Protein AF-A0A7R9ZH14-F1 (afdb_monomer_lite)

Secondary structure (DSSP, 8-state):
------------S------TTEEEEEE----TTS---EEE--TT---PPTT-B---HHHHHHHHHHTT--S-SS-EEE--TTS-SEEEEETTT--EEEE-S---

pLDDT: mean 72.46, std 16.62, range [37.75, 90.19]

Foldseek 3Di:
DDDDDPPPDDDDDDAPFAPQQKWEKWFDDDDPPDDTQIDTHHRRHFEDPPPRAAQDPVVLQVRLVSVVNDQFDAAAEEADQSHYAAWIAGNPRRHIYGHNYPTD

Radius of gyration: 13.35 Å; chains: 1; bounding box: 33×36×32 Å

Organism: NCBI:txid2749911

Sequence (104 aa):
MQKDTDSKIFNTGEGGEGRHDLAPVCKLGGTPELPSDYQKLDYGESACPEGLEILSESECGEAIAALGITDGGTP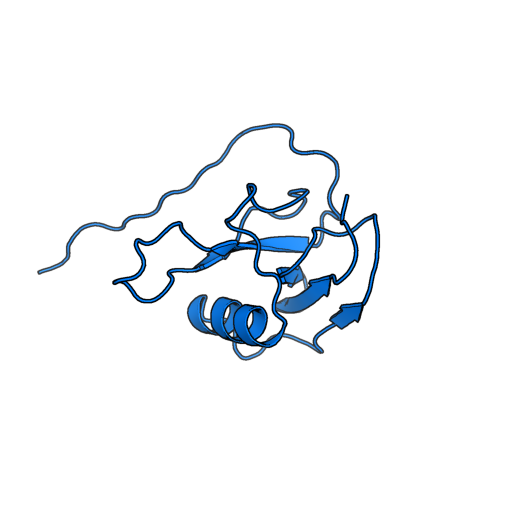WTGSRTTMPKGCSLQKDTDSKIFNTGEGG

Structure (mmCIF, N/CA/C/O backbone):
data_AF-A0A7R9ZH14-F1
#
_entry.id   AF-A0A7R9ZH14-F1
#
loop_
_atom_site.group_PDB
_atom_site.id
_atom_site.type_symbol
_atom_site.label_atom_id
_atom_site.label_alt_id
_atom_site.label_comp_id
_atom_site.label_asym_id
_atom_site.label_entity_id
_atom_site.label_seq_id
_atom_site.pdbx_PDB_ins_code
_atom_site.Cartn_x
_atom_site.Cartn_y
_atom_site.Cartn_z
_atom_site.occupancy
_atom_site.B_iso_or_equiv
_atom_site.auth_seq_id
_atom_site.auth_comp_id
_atom_site.auth_asym_id
_atom_site.auth_atom_id
_atom_site.pdbx_PDB_model_num
ATOM 1 N N . MET A 1 1 ? -21.6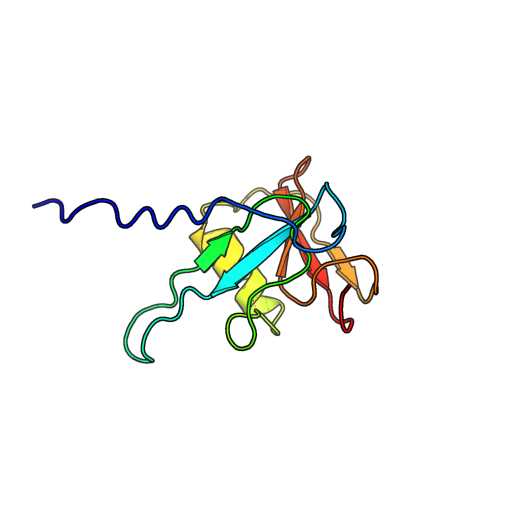59 -25.418 11.301 1.00 41.72 1 MET A N 1
ATOM 2 C CA . MET A 1 1 ? -20.474 -24.561 11.533 1.00 41.72 1 MET A CA 1
ATOM 3 C C . MET A 1 1 ? -19.718 -24.506 10.220 1.00 41.72 1 MET A C 1
ATOM 5 O O . MET A 1 1 ? -19.670 -25.555 9.590 1.00 41.72 1 MET A O 1
ATOM 9 N N . GLN A 1 2 ? -19.169 -23.346 9.845 1.00 38.97 2 GLN A N 1
ATOM 10 C CA . GLN A 1 2 ? -18.710 -22.928 8.501 1.00 38.97 2 GLN A CA 1
ATOM 11 C C . GLN A 1 2 ? -19.799 -22.112 7.802 1.00 38.97 2 GLN A C 1
ATOM 13 O O . GLN A 1 2 ? -20.720 -22.665 7.210 1.00 38.97 2 GLN A O 1
ATOM 18 N N . LYS A 1 3 ? -19.740 -20.789 7.992 1.00 37.75 3 LYS A N 1
ATOM 19 C CA . LYS A 1 3 ? -20.379 -19.855 7.072 1.00 37.75 3 LYS A CA 1
ATOM 20 C C . LYS A 1 3 ? -19.363 -19.563 5.986 1.00 37.75 3 LYS A C 1
ATOM 22 O O . LYS A 1 3 ? -18.197 -19.311 6.274 1.00 37.75 3 LYS A O 1
ATOM 27 N N . ASP A 1 4 ? -19.871 -19.738 4.787 1.00 38.84 4 ASP A N 1
ATOM 28 C CA . ASP A 1 4 ? -19.259 -19.642 3.486 1.00 38.84 4 ASP A CA 1
ATOM 29 C C . ASP A 1 4 ? -18.192 -18.553 3.388 1.00 38.84 4 ASP A C 1
ATOM 31 O O . ASP A 1 4 ? -18.410 -17.395 3.727 1.00 38.84 4 ASP A O 1
ATOM 35 N N . THR A 1 5 ? -17.034 -18.995 2.909 1.00 45.22 5 THR A N 1
ATOM 36 C CA . THR A 1 5 ? -16.058 -18.273 2.102 1.00 45.22 5 THR A CA 1
ATOM 37 C C . THR A 1 5 ? -16.645 -17.022 1.432 1.00 45.22 5 THR A C 1
ATOM 39 O O . THR A 1 5 ? -17.154 -17.088 0.315 1.00 45.22 5 THR A O 1
ATOM 42 N N . ASP A 1 6 ? -16.522 -15.864 2.082 1.00 38.72 6 ASP A N 1
ATOM 43 C CA . ASP A 1 6 ? -16.759 -14.550 1.467 1.00 38.72 6 ASP A CA 1
ATOM 44 C C . ASP A 1 6 ? -15.526 -14.171 0.623 1.00 38.72 6 ASP A C 1
ATOM 46 O O . ASP A 1 6 ? -14.875 -13.148 0.814 1.00 38.72 6 ASP A O 1
ATOM 50 N N . SER A 1 7 ? -15.148 -15.053 -0.312 1.00 41.91 7 SER A N 1
ATOM 51 C CA . SER A 1 7 ? -14.180 -14.730 -1.359 1.00 41.91 7 SER A CA 1
ATOM 52 C C . SER A 1 7 ? -14.845 -13.766 -2.331 1.00 41.91 7 SER A C 1
ATOM 54 O O . SER A 1 7 ? -15.281 -14.152 -3.415 1.00 41.91 7 SER A O 1
ATOM 56 N N . LYS A 1 8 ? -14.917 -12.490 -1.956 1.00 43.69 8 LYS A N 1
ATOM 57 C CA . LYS A 1 8 ? -15.152 -11.410 -2.912 1.00 43.69 8 LYS A CA 1
ATOM 58 C C . LYS A 1 8 ? -13.887 -11.202 -3.737 1.00 43.69 8 LYS A C 1
ATOM 60 O O . LYS A 1 8 ? -13.114 -10.275 -3.533 1.00 43.69 8 LYS A O 1
ATOM 65 N N . ILE A 1 9 ? -13.693 -12.112 -4.687 1.00 45.16 9 ILE A N 1
ATOM 66 C CA . ILE A 1 9 ? -12.811 -11.911 -5.830 1.00 45.16 9 ILE A CA 1
ATOM 67 C C . ILE A 1 9 ? -13.510 -10.908 -6.747 1.00 45.16 9 ILE A C 1
ATOM 69 O O . ILE A 1 9 ? -14.477 -11.255 -7.425 1.00 45.16 9 ILE A O 1
ATOM 73 N N . PHE A 1 10 ? -13.031 -9.667 -6.765 1.00 44.28 10 PHE A N 1
ATOM 74 C CA . PHE A 1 10 ? -13.335 -8.734 -7.843 1.00 44.28 10 PHE A CA 1
ATOM 75 C C . PHE A 1 10 ? -12.186 -8.796 -8.849 1.00 44.28 10 PHE A C 1
ATOM 77 O O . PHE A 1 10 ? -11.128 -8.229 -8.624 1.00 44.28 10 PHE A O 1
ATOM 84 N N . ASN A 1 11 ? -12.411 -9.525 -9.941 1.00 53.97 11 ASN A N 1
ATOM 85 C CA . ASN A 1 11 ? -11.606 -9.505 -11.159 1.00 53.97 11 ASN A CA 1
ATOM 86 C C . ASN A 1 11 ? -12.478 -8.882 -12.255 1.00 53.97 11 ASN A C 1
ATOM 88 O O . ASN A 1 11 ? -13.539 -9.443 -12.526 1.00 53.97 11 ASN A O 1
ATOM 92 N N . THR A 1 12 ? -12.070 -7.749 -12.841 1.00 47.16 12 THR A N 1
ATOM 93 C CA . THR A 1 12 ? -11.960 -7.476 -14.299 1.00 47.16 12 THR A CA 1
ATOM 94 C C . THR A 1 12 ? -11.987 -5.968 -14.615 1.00 47.16 12 THR A C 1
ATOM 96 O O . THR A 1 12 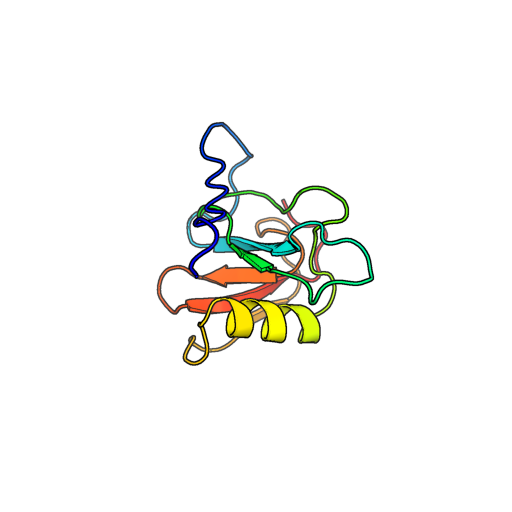? -13.050 -5.355 -14.581 1.00 47.16 12 THR A O 1
ATOM 99 N N . GLY A 1 13 ? -10.844 -5.418 -15.062 1.00 40.81 13 GLY A N 1
ATOM 100 C CA . GLY A 1 13 ? -10.798 -4.458 -16.182 1.00 40.81 13 GLY A CA 1
ATOM 101 C C . GLY A 1 13 ? -10.236 -3.043 -15.942 1.00 40.81 13 GLY A C 1
ATOM 102 O O . GLY A 1 13 ? -10.929 -2.199 -15.391 1.00 40.81 13 GLY A O 1
ATOM 103 N N . GLU A 1 14 ? -9.041 -2.792 -16.503 1.00 40.72 14 GLU A N 1
ATOM 104 C CA . GLU A 1 14 ? -8.444 -1.493 -16.906 1.00 40.72 14 GLU A CA 1
ATOM 105 C C . GLU A 1 14 ? -8.413 -0.356 -15.855 1.00 40.72 14 GLU A C 1
ATOM 107 O O . GLU A 1 14 ? -8.832 0.773 -16.109 1.00 40.72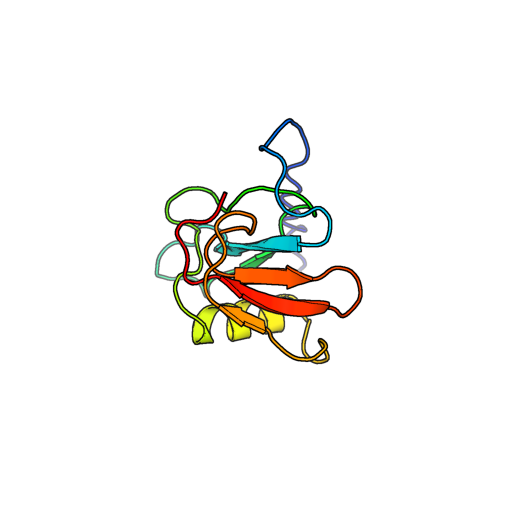 14 GLU A O 1
ATOM 112 N N . GLY A 1 15 ? -7.851 -0.624 -14.672 1.00 43.00 15 GLY A N 1
ATOM 113 C CA . GLY A 1 15 ? -7.297 0.426 -13.806 1.00 43.00 15 GLY A CA 1
ATOM 114 C C . GLY A 1 15 ? -5.891 0.790 -14.290 1.00 43.00 15 GLY A C 1
ATOM 115 O O . GLY A 1 15 ? -5.104 -0.113 -14.556 1.00 43.00 15 GLY A O 1
ATOM 116 N N . GLY A 1 16 ? -5.596 2.084 -14.478 1.00 47.22 16 GLY A N 1
ATOM 117 C CA . GLY A 1 16 ? -4.348 2.603 -15.065 1.00 47.22 16 GLY A CA 1
ATOM 118 C C . GLY A 1 16 ? -3.068 1.975 -14.507 1.00 47.22 16 GLY A C 1
ATOM 119 O O . GLY A 1 16 ? -3.092 1.456 -13.395 1.00 47.22 16 GLY A O 1
ATOM 120 N N . GLU A 1 17 ? -1.982 2.022 -15.296 1.00 49.84 17 GLU A N 1
ATOM 121 C CA . GLU A 1 17 ? -0.715 1.298 -15.078 1.00 49.84 17 GLU A CA 1
ATOM 122 C C . GLU A 1 17 ? -0.032 1.652 -13.746 1.00 49.84 17 GLU A C 1
ATOM 124 O O . GLU A 1 17 ? 0.997 2.331 -13.696 1.00 49.84 17 GLU A O 1
ATOM 129 N N . GLY A 1 18 ? -0.587 1.142 -12.649 1.00 53.59 18 GLY A N 1
ATOM 130 C CA . GLY A 1 18 ? 0.103 1.023 -11.390 1.00 53.59 18 GLY A CA 1
ATOM 131 C C . GLY A 1 18 ? 1.323 0.144 -11.619 1.00 53.59 18 GLY A C 1
ATOM 132 O O . GLY A 1 18 ? 1.339 -0.755 -12.466 1.00 53.59 18 GLY A O 1
ATOM 133 N N . ARG A 1 19 ? 2.392 0.413 -10.875 1.00 63.09 19 ARG A N 1
ATOM 134 C CA . ARG A 1 19 ? 3.596 -0.422 -10.893 1.00 63.09 19 ARG A CA 1
ATOM 135 C C . ARG A 1 19 ? 3.213 -1.907 -10.793 1.00 63.09 19 ARG A C 1
ATOM 137 O O . ARG A 1 19 ? 2.691 -2.338 -9.771 1.00 63.09 19 ARG A O 1
ATOM 144 N N . HIS A 1 20 ? 3.477 -2.679 -11.853 1.00 73.19 20 HIS A N 1
ATOM 145 C CA . HIS A 1 20 ? 3.039 -4.079 -11.993 1.00 73.19 20 HIS A CA 1
ATOM 146 C C . HIS A 1 20 ? 3.566 -5.025 -10.899 1.00 73.19 20 HIS A C 1
ATOM 148 O O . HIS A 1 20 ? 3.128 -6.169 -10.803 1.00 73.19 20 HIS A O 1
ATOM 154 N N . ASP A 1 21 ? 4.541 -4.584 -10.105 1.00 78.75 21 ASP A N 1
ATOM 155 C CA . ASP A 1 21 ? 5.093 -5.292 -8.953 1.00 78.75 21 ASP A CA 1
ATOM 156 C C . ASP A 1 21 ? 4.356 -4.993 -7.638 1.00 78.75 21 ASP A C 1
ATOM 158 O O . ASP A 1 21 ? 4.674 -5.606 -6.620 1.00 78.75 21 ASP A O 1
ATOM 162 N N . LEU A 1 22 ? 3.382 -4.077 -7.636 1.00 81.81 22 LEU A N 1
ATOM 163 C CA . LEU A 1 22 ? 2.666 -3.628 -6.445 1.00 81.81 22 LEU A CA 1
ATOM 164 C C . LEU A 1 22 ? 1.192 -4.006 -6.497 1.00 81.81 22 LEU A C 1
ATOM 166 O O . LEU A 1 22 ? 0.513 -3.765 -7.489 1.00 81.81 22 LEU A O 1
ATOM 170 N N . ALA A 1 23 ? 0.702 -4.555 -5.393 1.00 86.94 23 ALA A N 1
ATOM 171 C CA . ALA A 1 23 ? -0.707 -4.823 -5.162 1.00 86.94 23 ALA A CA 1
ATOM 172 C C . ALA A 1 23 ? -1.220 -3.901 -4.044 1.00 86.94 23 ALA A C 1
ATOM 174 O O . ALA A 1 23 ? -0.772 -4.055 -2.903 1.00 86.94 23 ALA A O 1
ATOM 175 N N . PRO A 1 24 ? -2.122 -2.945 -4.322 1.00 87.06 24 PRO A N 1
ATOM 176 C CA . PRO A 1 24 ? -2.738 -2.116 -3.291 1.00 87.06 24 PRO A CA 1
ATOM 177 C C . PRO A 1 24 ? -3.435 -2.966 -2.227 1.00 87.06 24 PRO A C 1
ATOM 179 O O . PRO A 1 24 ? -4.094 -3.957 -2.539 1.00 87.06 24 PRO A O 1
ATOM 182 N N . VAL A 1 25 ? -3.305 -2.571 -0.963 1.00 87.19 25 VAL A N 1
ATOM 183 C CA . VAL A 1 25 ? -4.033 -3.183 0.152 1.00 87.19 25 VAL A CA 1
ATOM 184 C C . VAL A 1 25 ? -5.061 -2.192 0.663 1.00 87.19 25 VAL A C 1
ATOM 186 O O . VAL A 1 25 ? -4.730 -1.083 1.084 1.00 87.19 25 VAL A O 1
ATOM 189 N N . CYS A 1 26 ? -6.314 -2.618 0.619 1.00 87.06 26 CYS A N 1
ATOM 190 C CA . CYS A 1 26 ? -7.482 -1.812 0.905 1.00 87.06 26 CYS A CA 1
ATOM 191 C C . CYS A 1 26 ? -8.206 -2.340 2.131 1.00 87.06 26 CYS A C 1
ATOM 193 O O . CYS A 1 26 ? -8.154 -3.527 2.460 1.00 87.06 26 CYS A O 1
ATOM 195 N N . LYS A 1 27 ? -8.944 -1.451 2.783 1.00 83.62 27 LYS A N 1
ATOM 196 C CA . LYS A 1 27 ? -9.930 -1.836 3.785 1.00 83.62 27 LYS A CA 1
ATOM 197 C C . LYS A 1 27 ? -11.108 -2.477 3.057 1.00 83.62 27 LYS A C 1
ATOM 199 O O . LYS A 1 27 ? -11.617 -1.910 2.093 1.00 83.62 27 LYS A O 1
ATOM 204 N N . LEU A 1 28 ? -11.572 -3.636 3.501 1.00 74.56 28 LEU A N 1
ATOM 205 C CA . LEU A 1 28 ? -12.923 -4.069 3.173 1.00 74.56 28 LEU A CA 1
ATOM 206 C C . LEU A 1 28 ? -13.846 -3.193 4.006 1.00 74.56 28 LEU A C 1
ATOM 208 O O . LEU A 1 28 ? -13.673 -3.102 5.218 1.00 74.56 28 LEU A O 1
ATOM 212 N N . GLY A 1 29 ? -14.767 -2.482 3.355 1.00 60.12 29 GLY A N 1
ATOM 213 C CA . GLY A 1 29 ? -15.717 -1.597 4.024 1.00 60.12 29 GLY A CA 1
ATOM 214 C C . GLY A 1 29 ? -16.566 -2.362 5.040 1.00 60.12 29 GLY A C 1
ATOM 215 O O . GLY A 1 29 ? -17.652 -2.835 4.718 1.00 60.12 29 GLY A O 1
ATOM 216 N N . GLY A 1 30 ? -16.052 -2.494 6.258 1.00 49.69 30 GLY A N 1
ATOM 217 C CA . GLY A 1 30 ? -16.758 -2.963 7.431 1.00 49.69 30 GLY A CA 1
ATOM 218 C C . GLY A 1 30 ? -17.404 -1.772 8.116 1.00 49.69 30 GLY A C 1
ATOM 219 O O . GLY A 1 30 ? -16.809 -0.704 8.259 1.00 49.69 30 GLY A O 1
ATOM 220 N N . THR A 1 31 ? -18.650 -1.939 8.540 1.00 44.19 31 THR A N 1
ATOM 221 C CA . THR A 1 31 ? -19.274 -1.048 9.520 1.00 44.19 31 THR A CA 1
ATOM 222 C C . THR A 1 31 ? -18.352 -0.867 10.736 1.00 44.19 31 THR A C 1
ATOM 224 O O . THR A 1 31 ? -17.654 -1.820 11.081 1.00 44.19 31 THR A O 1
ATOM 227 N N . PRO A 1 32 ? -18.390 0.284 11.439 1.00 50.97 32 PRO A N 1
ATOM 228 C CA . PRO A 1 32 ? -17.493 0.617 12.563 1.00 50.97 32 PRO A CA 1
ATOM 229 C C . PRO A 1 32 ? -17.508 -0.363 13.759 1.00 50.97 32 PRO A C 1
ATOM 231 O O . PRO A 1 32 ? -16.816 -0.134 14.745 1.00 50.97 32 PRO A O 1
ATOM 234 N N . GLU A 1 33 ? -18.292 -1.440 13.687 1.00 43.09 33 GLU A N 1
ATOM 235 C CA . GLU A 1 33 ? -18.467 -2.469 14.713 1.00 43.09 33 GLU A CA 1
ATOM 236 C C . GLU A 1 33 ? -17.748 -3.800 14.416 1.00 43.09 33 GLU A C 1
ATOM 238 O O . GLU A 1 33 ? -17.769 -4.688 15.268 1.00 43.09 33 GLU A O 1
ATOM 243 N N . LEU A 1 34 ? -17.118 -3.975 13.247 1.00 46.88 34 LEU A N 1
ATOM 244 C CA . LEU A 1 34 ? -16.373 -5.197 12.914 1.00 46.88 34 LEU A CA 1
ATOM 245 C C . LEU A 1 34 ? -14.877 -4.893 12.764 1.00 46.88 34 LEU A C 1
ATOM 247 O O . LEU A 1 34 ? -14.535 -3.840 12.225 1.00 46.88 34 LEU A O 1
ATOM 251 N N . PRO A 1 35 ? -13.983 -5.781 13.247 1.00 49.34 35 PRO A N 1
ATOM 252 C CA . PRO A 1 35 ? -12.552 -5.629 13.019 1.00 49.34 35 PRO A CA 1
ATOM 253 C C . PRO A 1 35 ? -12.330 -5.531 11.510 1.00 49.34 35 PRO A C 1
ATOM 255 O O . PRO A 1 35 ? -12.830 -6.372 10.769 1.00 49.34 35 PRO A O 1
ATOM 258 N N . SER A 1 36 ? -11.669 -4.460 11.074 1.00 56.38 36 SER A N 1
ATOM 259 C CA . SER A 1 36 ? -11.411 -4.160 9.670 1.00 56.38 36 SER A CA 1
ATOM 260 C C . SER A 1 36 ? -10.844 -5.391 8.966 1.00 56.38 36 SER A C 1
ATOM 262 O O . SER A 1 36 ? -9.691 -5.753 9.194 1.00 56.38 36 SER A O 1
ATOM 264 N N . ASP A 1 37 ? -11.642 -6.045 8.125 1.00 74.56 37 ASP A N 1
ATOM 265 C CA . ASP A 1 37 ? -11.098 -7.019 7.192 1.00 74.56 37 ASP A CA 1
ATOM 266 C C . ASP A 1 37 ? -10.289 -6.235 6.150 1.00 74.56 37 ASP A C 1
ATOM 268 O O . ASP A 1 37 ? -10.706 -5.177 5.670 1.00 74.56 37 ASP A O 1
ATOM 272 N N . TYR A 1 38 ? -9.093 -6.711 5.826 1.00 82.06 38 TYR A N 1
ATOM 273 C CA . TYR A 1 38 ? -8.231 -6.092 4.824 1.00 82.06 38 TYR A CA 1
ATOM 274 C C . TYR A 1 38 ? -8.171 -6.985 3.594 1.00 82.06 38 TYR A C 1
ATOM 276 O O . TYR A 1 38 ? -8.169 -8.210 3.703 1.00 82.06 38 TYR A O 1
ATOM 284 N N . GLN A 1 39 ? -8.106 -6.376 2.416 1.00 82.56 39 GLN A N 1
ATOM 285 C CA . GLN A 1 39 ? -8.006 -7.088 1.151 1.00 82.56 39 GLN A CA 1
ATOM 286 C C . GLN A 1 39 ? -6.845 -6.552 0.327 1.00 82.56 39 GLN A C 1
ATOM 288 O O . GLN A 1 39 ? -6.675 -5.347 0.166 1.00 82.56 39 GLN A O 1
ATOM 293 N N . LYS A 1 40 ? -6.083 -7.472 -0.257 1.00 84.12 40 LYS A N 1
ATOM 294 C CA . LYS A 1 40 ? -5.111 -7.176 -1.307 1.00 84.12 40 LYS A CA 1
ATOM 295 C C . LYS A 1 40 ? -5.812 -7.180 -2.671 1.00 84.12 40 LYS A C 1
ATOM 297 O O . LYS A 1 40 ? -6.519 -8.140 -2.976 1.00 84.12 40 LYS A O 1
ATOM 302 N N . LEU A 1 41 ? -5.623 -6.128 -3.463 1.00 83.69 41 LEU A N 1
ATOM 303 C CA . LEU A 1 41 ? -6.035 -6.069 -4.868 1.00 83.69 41 LEU A CA 1
ATOM 304 C C . LEU A 1 41 ? -5.041 -6.818 -5.771 1.00 83.69 41 LEU A C 1
ATOM 306 O O . LEU A 1 41 ? -4.028 -7.343 -5.306 1.00 83.69 41 LEU A O 1
ATOM 310 N N . ASP A 1 42 ? -5.328 -6.883 -7.067 1.00 81.56 42 ASP A N 1
ATOM 311 C CA . ASP A 1 42 ? -4.394 -7.451 -8.034 1.00 81.56 42 ASP A CA 1
ATOM 312 C C . ASP A 1 42 ? -3.141 -6.577 -8.207 1.00 81.56 42 ASP A C 1
ATOM 314 O O . ASP A 1 42 ? -3.114 -5.379 -7.914 1.00 81.56 42 ASP A O 1
ATOM 318 N N . TYR A 1 43 ? -2.057 -7.207 -8.660 1.00 78.75 43 TYR A N 1
ATOM 319 C CA . TYR A 1 43 ? -0.820 -6.493 -8.956 1.00 78.75 43 TYR A CA 1
ATOM 320 C C . TYR A 1 43 ? -0.995 -5.599 -10.188 1.00 78.75 43 TYR A C 1
ATOM 322 O O . TYR A 1 43 ? -1.486 -6.054 -11.219 1.00 78.75 43 TYR A O 1
ATOM 330 N N . GLY A 1 44 ? -0.524 -4.355 -10.097 1.00 72.75 44 GLY A N 1
ATOM 331 C CA . GLY A 1 44 ? -0.673 -3.345 -11.145 1.00 72.75 44 GLY A CA 1
ATOM 332 C C . GLY A 1 44 ? -1.932 -2.487 -11.021 1.00 72.75 44 GLY A C 1
ATOM 333 O O . GLY A 1 44 ? -2.091 -1.554 -11.801 1.00 72.75 44 GLY A O 1
ATOM 334 N N . GLU A 1 45 ? -2.788 -2.748 -10.031 1.00 79.88 45 GLU A N 1
ATOM 335 C CA . GLU A 1 45 ? -3.911 -1.865 -9.715 1.00 79.88 45 GLU A CA 1
ATOM 336 C C . GLU A 1 45 ? -3.402 -0.504 -9.218 1.00 79.88 45 GLU A C 1
ATOM 338 O O . GLU A 1 45 ? -2.456 -0.420 -8.429 1.00 79.88 45 GLU A O 1
ATOM 343 N N . SER A 1 46 ? -4.036 0.572 -9.684 1.00 71.25 46 SER A N 1
ATOM 344 C CA . SER A 1 46 ? -3.564 1.948 -9.484 1.00 71.25 46 SER A CA 1
ATOM 345 C C . SER A 1 46 ? -3.761 2.427 -8.047 1.00 71.25 46 SER A C 1
ATOM 347 O O . SER A 1 46 ? -2.901 3.106 -7.498 1.00 71.25 46 SER A O 1
ATOM 349 N N . ALA A 1 47 ? -4.888 2.094 -7.413 1.00 78.75 47 ALA A N 1
ATOM 350 C CA . ALA A 1 47 ? -5.202 2.498 -6.044 1.00 78.75 47 ALA A CA 1
ATOM 351 C C . ALA A 1 47 ? -6.407 1.732 -5.484 1.00 78.75 47 ALA A C 1
ATOM 353 O O . ALA A 1 47 ? -7.172 1.104 -6.214 1.00 78.75 47 ALA A O 1
ATOM 354 N N . CYS A 1 48 ? -6.605 1.842 -4.171 1.00 82.19 48 CYS A N 1
ATOM 355 C CA . CYS A 1 48 ? -7.860 1.456 -3.538 1.00 82.19 48 CYS A CA 1
ATOM 356 C C . CYS A 1 48 ? -9.004 2.403 -3.929 1.00 82.19 48 CYS A C 1
ATOM 358 O O . CYS A 1 48 ? -8.754 3.590 -4.149 1.00 82.19 48 CYS A O 1
ATOM 360 N N . PRO A 1 49 ? -10.262 1.926 -3.935 1.00 79.94 49 PRO A N 1
ATOM 361 C CA . PRO A 1 49 ? -11.423 2.803 -4.027 1.00 79.94 49 PRO A CA 1
ATOM 362 C C . PRO A 1 49 ? -11.409 3.876 -2.931 1.00 79.94 49 PRO A C 1
ATOM 364 O O . PRO A 1 49 ? -10.950 3.628 -1.811 1.00 79.94 49 PRO A O 1
ATOM 367 N N . GLU A 1 50 ? -11.953 5.051 -3.246 1.00 78.69 50 GLU A N 1
ATOM 368 C CA . GLU A 1 50 ? -12.005 6.183 -2.317 1.00 78.69 50 GLU A CA 1
ATOM 369 C C . GLU A 1 50 ? -12.680 5.784 -0.993 1.00 78.69 50 GLU A C 1
ATOM 371 O O . GLU A 1 50 ? -13.740 5.154 -0.971 1.00 78.69 50 GLU A O 1
ATOM 376 N N . GLY A 1 51 ? -12.039 6.128 0.127 1.00 77.81 51 GLY A N 1
ATOM 377 C CA . GLY A 1 51 ? -12.526 5.806 1.473 1.00 77.81 51 GLY A CA 1
ATOM 378 C C . GLY A 1 51 ? -12.155 4.408 1.985 1.00 77.81 51 GLY A C 1
ATOM 379 O O . GLY A 1 51 ? -12.313 4.145 3.176 1.00 77.81 51 GLY A O 1
ATOM 380 N N . LEU A 1 52 ? -11.605 3.537 1.131 1.00 82.75 52 LEU A N 1
ATOM 381 C CA . LEU A 1 52 ? -11.031 2.240 1.519 1.00 82.75 52 LEU A CA 1
ATOM 382 C C . LEU A 1 52 ? -9.496 2.263 1.561 1.00 82.75 52 LEU A C 1
ATOM 384 O O . LEU A 1 52 ? -8.858 1.249 1.847 1.00 82.75 52 LEU A O 1
ATOM 388 N N . GLU A 1 53 ? -8.892 3.417 1.284 1.00 83.94 53 GLU A N 1
ATOM 389 C CA . GLU A 1 53 ? -7.449 3.620 1.323 1.00 83.94 53 GLU A CA 1
ATOM 390 C C . GLU A 1 53 ? -6.910 3.521 2.756 1.00 83.94 53 GLU A C 1
ATOM 392 O O . GLU A 1 53 ? -7.445 4.095 3.710 1.00 83.94 53 GLU A O 1
ATOM 397 N N . ILE A 1 54 ? -5.779 2.839 2.903 1.00 86.00 54 ILE A N 1
ATOM 398 C CA . ILE A 1 54 ? -5.033 2.808 4.156 1.00 86.00 54 ILE A CA 1
ATOM 399 C C . ILE A 1 54 ? -4.042 3.971 4.155 1.00 86.00 54 ILE A C 1
ATOM 401 O O . ILE A 1 54 ? -2.989 3.913 3.523 1.00 86.00 54 ILE A O 1
ATOM 405 N N . LEU A 1 55 ? -4.388 5.036 4.878 1.00 83.88 55 LEU A N 1
ATOM 406 C CA . LEU A 1 55 ? -3.608 6.278 4.948 1.00 83.88 55 LEU A CA 1
ATOM 407 C C . LEU A 1 55 ? -2.621 6.316 6.127 1.00 83.88 55 LEU A C 1
ATOM 409 O O . LEU A 1 55 ? -1.973 7.334 6.358 1.00 83.88 55 LEU A O 1
ATOM 413 N N . SER A 1 56 ? -2.506 5.222 6.884 1.00 85.75 56 SER A N 1
ATOM 414 C CA . SER A 1 56 ? -1.634 5.114 8.056 1.00 85.75 56 SER A CA 1
ATOM 415 C C . SER A 1 56 ? -0.649 3.962 7.906 1.00 85.75 56 SER A C 1
ATOM 417 O O . SER A 1 56 ? -1.046 2.834 7.627 1.00 85.75 56 SER A O 1
ATOM 419 N N . GLU A 1 57 ? 0.638 4.214 8.158 1.00 84.75 57 GLU A N 1
ATOM 420 C CA . GLU A 1 57 ? 1.665 3.168 8.061 1.00 84.75 57 GLU A CA 1
ATOM 421 C C . GLU A 1 57 ? 1.431 2.035 9.074 1.00 84.75 57 GLU A C 1
ATOM 423 O O . GLU A 1 57 ? 1.636 0.862 8.753 1.00 84.75 57 GLU A O 1
ATOM 428 N N . SER A 1 58 ? 0.995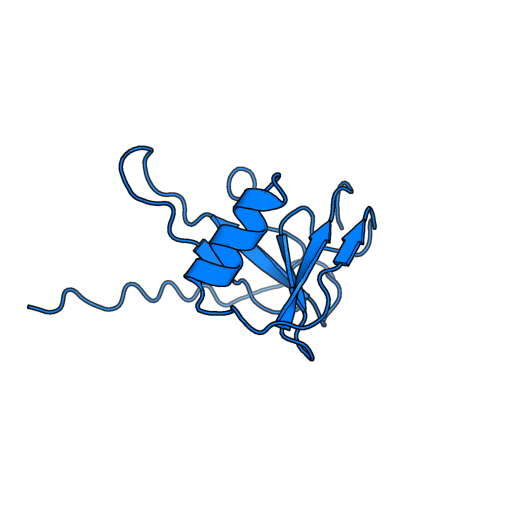 2.383 10.289 1.00 85.06 58 SER A N 1
ATOM 429 C CA . SER A 1 58 ? 0.670 1.402 11.333 1.00 85.06 58 SER A CA 1
ATOM 430 C C . SER A 1 58 ? -0.457 0.479 10.878 1.00 85.06 58 SER A C 1
ATOM 432 O O . SER A 1 58 ? -0.320 -0.738 10.931 1.00 85.06 58 SER A O 1
ATOM 434 N N . GLU A 1 59 ? -1.527 1.064 10.337 1.00 85.69 59 GLU A N 1
ATOM 435 C CA . GLU A 1 59 ? -2.675 0.326 9.809 1.00 85.69 59 GLU A CA 1
ATOM 436 C C . GLU A 1 59 ? -2.286 -0.530 8.595 1.00 85.69 59 GLU A C 1
ATOM 438 O O . GLU A 1 59 ? -2.760 -1.646 8.445 1.00 85.69 59 GLU A O 1
ATOM 443 N N . CYS A 1 60 ? -1.348 -0.063 7.766 1.00 85.94 60 CYS A N 1
ATOM 444 C CA . CYS A 1 60 ? -0.787 -0.862 6.677 1.00 85.94 60 CYS A CA 1
ATOM 445 C C . CYS A 1 60 ? -0.047 -2.100 7.204 1.00 85.94 60 CYS A C 1
ATOM 447 O O . CYS A 1 60 ? -0.169 -3.181 6.639 1.00 85.94 60 CYS A O 1
ATOM 449 N N . GLY A 1 61 ? 0.694 -1.972 8.309 1.00 85.44 61 GLY A N 1
ATOM 450 C CA . GLY A 1 61 ? 1.326 -3.117 8.967 1.00 85.44 61 GLY A CA 1
ATOM 451 C C . GLY A 1 61 ? 0.306 -4.124 9.499 1.00 85.44 61 GLY A C 1
ATOM 452 O O . GLY A 1 61 ? 0.456 -5.321 9.270 1.00 85.44 61 GLY A O 1
ATOM 453 N N . GLU A 1 62 ? -0.749 -3.639 10.153 1.00 85.56 62 GLU A N 1
ATOM 454 C CA . GLU A 1 62 ? -1.849 -4.480 10.641 1.00 85.56 62 GLU A CA 1
ATOM 455 C C . GLU A 1 62 ? -2.583 -5.180 9.498 1.00 85.56 62 GLU A C 1
ATOM 457 O O . GLU A 1 62 ? -2.870 -6.368 9.598 1.00 85.56 62 GLU A O 1
ATOM 462 N N . ALA A 1 63 ? -2.819 -4.478 8.390 1.00 84.31 63 ALA A N 1
ATOM 463 C CA . ALA A 1 63 ? -3.466 -5.026 7.209 1.00 84.31 63 ALA A CA 1
ATOM 464 C C . ALA A 1 63 ? -2.673 -6.162 6.573 1.00 84.31 63 ALA A C 1
ATOM 466 O O . ALA A 1 63 ? -3.211 -7.223 6.272 1.00 84.31 63 ALA A O 1
ATOM 467 N N . ILE A 1 64 ? -1.371 -5.954 6.408 1.00 83.94 64 ILE A N 1
ATOM 468 C CA . ILE A 1 64 ? -0.457 -6.942 5.838 1.00 83.94 64 ILE A CA 1
ATOM 469 C C . ILE A 1 64 ? -0.345 -8.156 6.779 1.00 83.94 64 ILE A C 1
ATOM 471 O O . ILE A 1 64 ? -0.437 -9.296 6.325 1.00 83.94 64 ILE A O 1
ATOM 475 N N . ALA A 1 65 ? -0.278 -7.929 8.095 1.00 84.31 65 ALA A N 1
ATOM 476 C CA . ALA A 1 65 ? -0.302 -9.000 9.090 1.00 84.31 65 ALA A CA 1
ATOM 477 C C . ALA A 1 65 ? -1.638 -9.770 9.103 1.00 84.31 65 ALA A C 1
ATOM 479 O O . ALA A 1 65 ? -1.634 -10.995 9.215 1.00 84.31 65 ALA A O 1
ATOM 480 N N . ALA A 1 66 ? -2.774 -9.083 8.941 1.00 82.69 66 ALA A N 1
ATOM 481 C CA . ALA A 1 66 ? -4.102 -9.693 8.847 1.00 82.69 66 ALA A CA 1
ATOM 482 C C . ALA A 1 66 ? -4.264 -10.552 7.583 1.00 82.69 66 ALA A C 1
ATOM 484 O O . ALA A 1 66 ? -4.946 -11.574 7.614 1.00 82.69 66 ALA A O 1
ATOM 485 N N . LEU A 1 67 ? -3.572 -10.191 6.497 1.00 79.75 67 LEU A N 1
ATOM 486 C CA . LEU A 1 67 ? -3.447 -11.008 5.286 1.00 79.75 67 LEU A CA 1
ATOM 487 C C . LEU A 1 67 ? -2.510 -12.221 5.463 1.00 79.75 67 LEU A C 1
ATOM 489 O O . LEU A 1 67 ? -2.333 -12.997 4.524 1.00 79.75 67 LEU A O 1
ATOM 493 N N . GLY A 1 68 ? -1.915 -12.405 6.647 1.00 81.88 68 GLY A N 1
ATOM 494 C CA . GLY A 1 68 ? -0.999 -13.505 6.955 1.00 81.88 68 GLY A CA 1
ATOM 495 C C . GLY A 1 68 ? 0.435 -13.274 6.476 1.00 81.88 68 GLY A C 1
ATOM 496 O O . GLY A 1 68 ? 1.214 -14.222 6.409 1.00 81.88 68 GLY A O 1
ATOM 497 N N . ILE A 1 69 ? 0.791 -12.035 6.134 1.00 81.00 69 ILE A N 1
ATOM 498 C CA . ILE A 1 69 ? 2.116 -11.675 5.632 1.00 81.00 69 ILE A CA 1
ATOM 499 C C . ILE A 1 69 ? 2.889 -11.029 6.781 1.00 81.00 69 ILE A C 1
ATOM 501 O O . ILE A 1 69 ? 2.737 -9.848 7.080 1.00 81.00 69 ILE A O 1
ATOM 505 N N . THR A 1 70 ? 3.705 -11.821 7.470 1.00 73.19 70 THR A N 1
ATOM 506 C CA . THR A 1 70 ? 4.503 -11.362 8.623 1.00 73.19 70 THR A CA 1
ATOM 507 C C . THR A 1 70 ? 6.006 -11.367 8.363 1.00 73.19 70 THR A C 1
ATOM 509 O O . THR A 1 70 ? 6.741 -10.685 9.071 1.00 73.19 70 THR A O 1
ATOM 512 N N . ASP A 1 71 ? 6.450 -12.077 7.323 1.00 65.81 71 ASP A N 1
ATOM 513 C CA . ASP A 1 71 ? 7.862 -12.295 6.971 1.00 65.81 71 ASP A CA 1
ATOM 514 C C . ASP A 1 71 ? 8.254 -11.627 5.644 1.00 65.81 71 ASP A C 1
ATOM 516 O O . ASP A 1 71 ? 9.163 -12.072 4.942 1.00 65.81 71 ASP A O 1
ATOM 520 N N . GLY A 1 72 ? 7.550 -10.553 5.287 1.00 70.19 72 GLY A N 1
ATOM 521 C CA . GLY A 1 72 ? 7.893 -9.739 4.128 1.00 70.19 72 GLY A CA 1
ATOM 522 C C . GLY A 1 72 ? 9.310 -9.168 4.220 1.00 70.19 72 GLY A C 1
ATOM 523 O O . GLY A 1 72 ? 9.884 -9.003 5.299 1.00 70.19 72 GLY A O 1
ATOM 524 N N . GLY A 1 73 ? 9.882 -8.831 3.068 1.00 77.75 73 GLY A N 1
ATOM 525 C CA . GLY A 1 73 ? 11.178 -8.171 2.979 1.00 77.75 73 GLY A CA 1
ATOM 526 C C . GLY A 1 73 ? 11.190 -6.780 3.623 1.00 77.75 73 GLY A C 1
ATOM 527 O O . GLY A 1 73 ? 10.228 -6.322 4.241 1.00 77.75 73 GLY A O 1
ATOM 528 N N . THR A 1 74 ? 12.296 -6.052 3.442 1.00 84.94 74 THR A N 1
ATOM 529 C CA . THR A 1 74 ? 12.450 -4.704 4.010 1.00 84.94 74 THR A CA 1
ATOM 530 C C . THR A 1 74 ? 11.274 -3.805 3.608 1.00 84.94 74 THR A C 1
ATOM 532 O O . THR A 1 74 ? 11.017 -3.667 2.405 1.00 84.94 74 THR A O 1
ATOM 535 N N . PRO A 1 75 ? 10.555 -3.204 4.577 1.00 85.00 75 PRO A N 1
ATOM 536 C CA . PRO A 1 75 ? 9.454 -2.312 4.269 1.00 85.00 75 PRO A CA 1
ATOM 537 C C . PRO A 1 75 ? 9.983 -1.048 3.594 1.00 85.00 75 PRO A C 1
ATOM 539 O O . PRO A 1 75 ? 11.058 -0.547 3.931 1.00 85.00 75 PRO A O 1
ATOM 542 N N . TRP A 1 76 ? 9.215 -0.518 2.651 1.00 87.38 76 TRP A N 1
ATOM 543 C CA . TRP A 1 76 ? 9.526 0.742 1.989 1.00 87.38 76 TRP A CA 1
ATOM 544 C C . TRP A 1 76 ? 8.475 1.786 2.337 1.00 87.38 76 TRP A C 1
ATOM 546 O O . TRP A 1 76 ? 7.282 1.526 2.196 1.00 87.38 76 TRP A O 1
ATOM 556 N N . THR A 1 77 ? 8.926 2.980 2.716 1.00 88.12 77 THR A N 1
ATOM 557 C CA . THR A 1 77 ? 8.063 4.138 2.957 1.00 88.12 77 THR A CA 1
ATOM 558 C C . THR A 1 77 ? 8.602 5.340 2.190 1.00 88.12 77 THR A C 1
ATOM 560 O O . THR A 1 77 ? 9.795 5.645 2.260 1.00 88.12 77 THR A O 1
ATOM 563 N N . GLY A 1 78 ? 7.740 6.042 1.458 1.00 85.19 78 GLY A N 1
ATOM 564 C CA . GLY A 1 78 ? 8.128 7.233 0.701 1.00 85.19 78 GLY A CA 1
ATOM 565 C C . GLY A 1 78 ? 6.985 7.809 -0.125 1.00 85.19 78 GLY A C 1
ATOM 566 O O . GLY A 1 78 ? 5.872 7.312 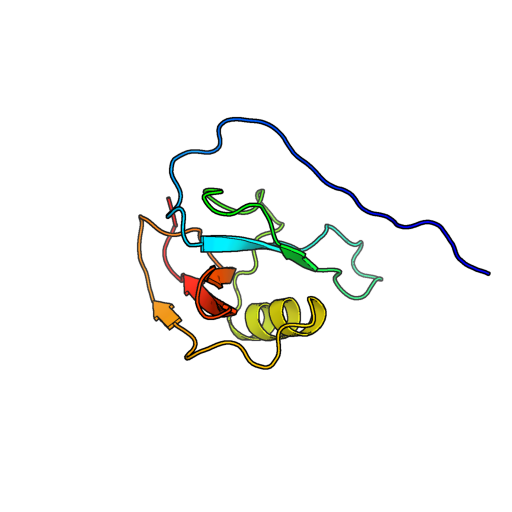-0.063 1.00 85.19 78 GLY A O 1
ATOM 567 N N . SER A 1 79 ? 7.264 8.847 -0.915 1.00 87.12 79 SER A N 1
ATOM 568 C CA . SER A 1 79 ? 6.281 9.476 -1.808 1.00 87.12 79 SER A CA 1
ATOM 569 C C . SER A 1 79 ? 6.692 9.281 -3.264 1.00 87.12 79 SER A C 1
ATOM 571 O O . SER A 1 79 ? 7.770 9.720 -3.675 1.00 87.12 79 SER A O 1
ATOM 573 N N . ARG A 1 80 ? 5.858 8.580 -4.038 1.00 81.12 80 ARG A N 1
ATOM 574 C CA . ARG A 1 80 ? 6.034 8.373 -5.482 1.00 81.12 80 ARG A CA 1
ATOM 575 C C . ARG A 1 80 ? 4.681 8.432 -6.183 1.00 81.12 80 ARG A C 1
ATOM 577 O O . ARG A 1 80 ? 3.752 7.729 -5.806 1.00 81.12 80 ARG A O 1
ATOM 584 N N . THR A 1 81 ? 4.603 9.232 -7.241 1.00 79.44 81 THR A N 1
ATOM 585 C CA . THR A 1 81 ? 3.393 9.398 -8.065 1.00 79.44 81 THR A CA 1
ATOM 586 C C . THR A 1 81 ? 3.140 8.230 -9.015 1.00 79.44 81 THR A C 1
ATOM 588 O O . THR A 1 81 ? 2.129 8.222 -9.686 1.00 79.44 81 THR A O 1
ATOM 591 N N . THR A 1 82 ? 4.064 7.273 -9.121 1.00 75.25 82 THR A N 1
ATOM 592 C CA . THR A 1 82 ? 3.934 6.068 -9.964 1.00 75.25 82 THR A CA 1
ATOM 593 C C . THR A 1 82 ? 3.572 4.825 -9.157 1.00 75.25 82 THR A C 1
ATOM 595 O O . THR A 1 82 ? 3.784 3.700 -9.599 1.00 75.25 82 THR A O 1
ATOM 598 N N . MET A 1 83 ? 3.184 5.014 -7.899 1.00 78.50 83 MET A N 1
ATOM 599 C CA . MET A 1 83 ? 2.846 3.938 -6.980 1.00 78.50 83 MET A CA 1
ATOM 600 C C . MET A 1 83 ? 1.443 4.167 -6.462 1.00 78.50 83 MET A C 1
ATOM 602 O O . MET A 1 83 ? 1.072 5.324 -6.269 1.00 78.50 83 MET A O 1
ATOM 606 N N . PRO A 1 84 ? 0.721 3.101 -6.111 1.00 78.31 84 PRO A N 1
ATOM 607 C CA . PRO A 1 84 ? -0.561 3.257 -5.462 1.00 78.31 84 PRO A CA 1
ATOM 608 C C . PRO A 1 84 ? -0.423 4.056 -4.181 1.00 78.31 84 PRO A C 1
ATOM 610 O O . PRO A 1 84 ? 0.574 3.934 -3.466 1.00 78.31 84 PRO A O 1
ATOM 613 N N . LYS A 1 85 ? -1.397 4.917 -3.910 1.00 84.12 85 LYS A N 1
ATOM 614 C CA . LYS A 1 85 ? -1.446 5.692 -2.674 1.00 84.12 85 LYS A CA 1
ATOM 615 C C . LYS A 1 85 ? -1.742 4.777 -1.488 1.00 84.12 85 LYS A C 1
ATOM 617 O O . LYS A 1 85 ? -2.585 3.887 -1.570 1.00 84.12 85 LYS A O 1
ATOM 622 N N . GLY A 1 86 ? -1.084 5.037 -0.361 1.00 88.06 86 GLY A N 1
ATOM 623 C CA . GLY A 1 86 ? -1.305 4.297 0.874 1.00 88.06 86 GLY A CA 1
ATOM 624 C C . GLY A 1 86 ? -0.566 2.962 0.910 1.00 88.06 86 GLY A C 1
ATOM 625 O O . GLY A 1 86 ? 0.624 2.892 0.603 1.00 88.06 86 GLY A O 1
ATOM 626 N N . CYS A 1 87 ? -1.248 1.910 1.360 1.00 88.75 87 CYS A N 1
ATOM 627 C CA . CYS A 1 87 ? -0.649 0.596 1.574 1.00 88.75 87 CYS A CA 1
ATOM 628 C C . CYS A 1 87 ? -0.618 -0.245 0.295 1.00 88.75 87 CYS A C 1
ATOM 630 O O . CYS A 1 87 ? -1.595 -0.326 -0.447 1.00 88.75 87 CYS A O 1
ATOM 632 N N . SER A 1 88 ? 0.497 -0.916 0.041 1.00 88.44 88 SER A N 1
ATOM 633 C CA . SER A 1 88 ? 0.652 -1.887 -1.038 1.00 88.44 88 SER A CA 1
ATOM 634 C C . SER A 1 88 ? 1.602 -3.004 -0.622 1.00 88.44 88 SER A C 1
ATOM 636 O O . SER A 1 88 ? 2.423 -2.847 0.282 1.00 88.44 88 SER A O 1
ATOM 638 N N . LEU A 1 89 ? 1.512 -4.134 -1.309 1.00 87.38 89 LEU A N 1
ATOM 639 C CA . LEU A 1 89 ? 2.402 -5.272 -1.152 1.00 87.38 89 LEU A CA 1
ATOM 640 C C . LEU A 1 89 ? 3.251 -5.437 -2.410 1.00 87.38 89 LEU A C 1
ATOM 642 O O . LEU A 1 89 ? 2.724 -5.419 -3.522 1.00 87.38 89 LEU A O 1
ATOM 646 N N . GLN A 1 90 ? 4.553 -5.630 -2.233 1.00 85.88 90 GLN A N 1
ATOM 647 C CA . GLN A 1 90 ? 5.448 -5.956 -3.336 1.00 85.88 90 GLN A CA 1
ATOM 648 C C . GLN A 1 90 ? 5.392 -7.454 -3.670 1.00 85.88 90 GLN A C 1
ATOM 650 O O . GLN A 1 90 ? 5.362 -8.289 -2.774 1.00 85.88 90 GLN A O 1
ATOM 655 N N . LYS A 1 91 ? 5.394 -7.799 -4.958 1.00 82.25 91 LYS A N 1
ATOM 656 C CA . LYS A 1 91 ? 5.241 -9.175 -5.450 1.00 82.25 91 LYS A CA 1
ATOM 657 C C . LYS A 1 91 ? 6.396 -10.117 -5.111 1.00 82.25 91 LYS A C 1
ATOM 659 O O . LYS A 1 91 ? 6.146 -11.282 -4.827 1.00 82.25 91 LYS A O 1
ATOM 664 N N . ASP A 1 92 ? 7.635 -9.645 -5.209 1.00 79.00 92 ASP A N 1
ATOM 665 C CA . ASP A 1 92 ? 8.806 -10.531 -5.201 1.00 79.00 92 ASP A CA 1
ATOM 666 C C . ASP A 1 92 ? 9.323 -10.809 -3.786 1.00 79.00 92 ASP A C 1
ATOM 668 O O . ASP A 1 92 ? 9.883 -11.871 -3.520 1.00 79.00 92 ASP A O 1
ATOM 672 N N . THR A 1 93 ? 9.152 -9.853 -2.877 1.00 81.06 93 THR A N 1
ATOM 673 C CA . THR A 1 93 ? 9.660 -9.918 -1.506 1.00 81.06 93 THR A CA 1
ATOM 674 C C . THR A 1 93 ? 8.559 -9.932 -0.460 1.00 81.06 93 THR A C 1
ATOM 676 O O . THR A 1 93 ? 8.884 -9.961 0.723 1.00 81.06 93 THR A O 1
ATOM 679 N N . ASP A 1 94 ? 7.286 -9.812 -0.851 1.00 83.19 94 ASP A N 1
ATOM 680 C CA . ASP A 1 94 ? 6.169 -9.563 0.069 1.00 83.19 94 ASP A CA 1
ATOM 681 C C . ASP A 1 94 ? 6.433 -8.364 1.005 1.00 83.19 94 ASP A C 1
ATOM 683 O O . ASP A 1 94 ? 5.897 -8.256 2.108 1.00 83.19 94 ASP A O 1
ATOM 687 N N . SER A 1 95 ? 7.292 -7.432 0.573 1.00 85.75 95 SER A N 1
ATOM 688 C CA . SER A 1 95 ? 7.607 -6.234 1.343 1.00 85.75 95 SER A CA 1
ATOM 689 C C . SER A 1 95 ? 6.368 -5.361 1.459 1.00 85.75 95 SER A C 1
ATOM 691 O O . SER A 1 95 ? 5.725 -5.036 0.457 1.00 85.75 95 SER A O 1
ATOM 693 N N . LYS A 1 96 ? 6.100 -4.889 2.678 1.00 88.44 96 LYS A N 1
ATOM 694 C CA . LYS A 1 96 ? 5.153 -3.799 2.920 1.00 88.44 96 LYS A CA 1
ATOM 695 C C . LYS A 1 96 ? 5.658 -2.530 2.237 1.00 88.44 96 LYS A C 1
ATOM 697 O O . LYS A 1 96 ? 6.768 -2.072 2.507 1.00 88.44 96 LYS A O 1
ATOM 702 N N . ILE A 1 97 ? 4.815 -1.931 1.415 1.00 87.38 97 ILE A N 1
ATOM 703 C CA . ILE A 1 97 ? 5.070 -0.676 0.723 1.00 87.38 97 ILE A CA 1
ATOM 704 C C . ILE A 1 97 ? 4.049 0.349 1.214 1.00 87.38 97 ILE A C 1
ATOM 706 O O . ILE A 1 97 ? 2.848 0.129 1.103 1.00 87.38 97 ILE A O 1
ATOM 710 N N . PHE A 1 98 ? 4.513 1.471 1.757 1.00 90.19 98 PHE A N 1
ATOM 711 C CA . PHE A 1 98 ? 3.657 2.569 2.190 1.00 90.19 98 PHE A CA 1
ATOM 712 C C . PHE A 1 98 ? 3.988 3.844 1.409 1.00 90.19 98 PHE A C 1
ATOM 714 O O . PHE A 1 98 ? 5.031 4.472 1.608 1.00 90.19 98 PHE A O 1
ATOM 721 N N . ASN A 1 99 ? 3.100 4.215 0.489 1.00 87.38 99 ASN A N 1
ATOM 722 C CA . ASN A 1 99 ? 3.220 5.429 -0.299 1.00 87.38 99 ASN A CA 1
ATOM 723 C C . ASN A 1 99 ? 2.472 6.586 0.370 1.00 87.38 99 ASN A C 1
ATOM 725 O O . ASN A 1 99 ? 1.248 6.564 0.494 1.00 87.38 99 ASN A O 1
ATOM 729 N N . THR A 1 100 ? 3.209 7.624 0.751 1.00 85.25 100 THR A N 1
ATOM 730 C CA . THR A 1 100 ? 2.669 8.863 1.323 1.00 85.25 100 THR A CA 1
ATOM 731 C C . THR A 1 100 ? 2.322 9.917 0.267 1.00 85.25 100 THR A C 1
ATOM 733 O O . THR A 1 100 ? 1.824 10.984 0.621 1.00 85.25 100 THR A O 1
ATOM 736 N N . GLY A 1 101 ? 2.607 9.656 -1.015 1.00 79.56 101 GLY A N 1
ATOM 737 C CA . GLY A 1 101 ? 2.247 10.533 -2.133 1.00 79.56 101 GLY A CA 1
ATOM 738 C C . GLY A 1 101 ? 0.787 10.396 -2.571 1.00 79.56 101 GLY A C 1
ATOM 739 O O . GLY A 1 101 ? 0.070 9.518 -2.104 1.00 79.56 101 GLY A O 1
ATOM 740 N N . GLU A 1 102 ? 0.354 11.246 -3.509 1.00 72.38 102 GLU A N 1
ATOM 741 C CA . GLU A 1 102 ? -1.015 11.203 -4.065 1.00 72.38 102 GLU A CA 1
ATOM 742 C C . GLU A 1 102 ? -1.313 9.924 -4.866 1.00 72.38 102 GLU A C 1
ATOM 744 O O . GLU A 1 102 ? -2.474 9.589 -5.074 1.00 72.38 102 GLU A O 1
ATOM 749 N N . GLY A 1 103 ? -0.265 9.181 -5.232 1.00 66.00 103 GLY A N 1
ATOM 750 C CA . GLY A 1 103 ? -0.332 7.981 -6.056 1.00 66.00 103 GLY A CA 1
ATOM 751 C C . GLY A 1 103 ? -0.685 8.257 -7.518 1.00 66.00 103 GLY A C 1
ATOM 752 O O . GLY A 1 103 ? -0.926 9.405 -7.892 1.00 66.00 103 GLY A O 1
ATOM 753 N N . GLY A 1 104 ? -0.632 7.218 -8.352 1.00 50.66 104 GLY A N 1
ATOM 754 C CA . GLY A 1 104 ? -0.944 7.277 -9.782 1.00 50.66 104 GLY A CA 1
ATOM 755 C C . GLY A 1 104 ? -1.046 5.894 -10.388 1.00 50.66 104 GLY A C 1
ATOM 756 O O . GLY A 1 104 ? -0.153 5.068 -10.079 1.00 50.66 104 GLY A O 1
#